Protein AF-A8N6U4-F1 (afdb_monomer_lite)

pLDDT: mean 75.42, std 18.47, range [42.88, 96.19]

InterPro domains:
  IPR005341 Mitochondrial import inner membrane translocase subunit Tim16 [PTHR12388] (1-82)
  IPR036869 Chaperone J-domain superfamily [G3DSA:1.10.287.110] (1-78)

Radius of gyration: 24.29 Å; chains: 1; bounding box: 81×38×55 Å

Structure (mmCIF, N/CA/C/O backbone):
data_AF-A8N6U4-F1
#
_entry.id   AF-A8N6U4-F1
#
loop_
_atom_site.group_PDB
_atom_site.id
_atom_site.type_symbol
_atom_site.label_atom_id
_atom_site.label_alt_id
_atom_site.label_comp_id
_atom_site.label_asym_id
_atom_site.label_entity_id
_atom_site.label_seq_id
_atom_site.pdbx_PDB_ins_code
_atom_site.Cartn_x
_atom_site.Cartn_y
_atom_site.Cartn_z
_atom_site.occupancy
_atom_site.B_iso_or_equiv
_atom_site.auth_seq_id
_atom_site.auth_comp_id
_atom_site.auth_asym_id
_atom_site.auth_atom_id
_atom_site.pdbx_PDB_model_num
ATOM 1 N N . MET A 1 1 ? -12.500 0.861 -4.816 1.00 83.88 1 MET A N 1
ATOM 2 C CA . MET A 1 1 ? -12.033 -0.337 -4.092 1.00 83.88 1 MET A CA 1
ATOM 3 C C . MET A 1 1 ? -12.413 -0.170 -2.643 1.00 83.88 1 MET A C 1
ATOM 5 O O . MET A 1 1 ? -12.511 0.973 -2.193 1.00 83.88 1 MET A O 1
ATOM 9 N N . THR A 1 2 ? -12.680 -1.263 -1.949 1.00 93.25 2 THR A N 1
ATOM 10 C CA . THR A 1 2 ? -13.025 -1.228 -0.528 1.00 93.25 2 THR A CA 1
ATOM 11 C C . THR A 1 2 ? -11.782 -0.923 0.311 1.00 93.25 2 THR A C 1
ATOM 13 O O . THR A 1 2 ? -10.651 -1.038 -0.165 1.00 93.25 2 THR A O 1
ATOM 16 N N . LEU A 1 3 ? -11.984 -0.492 1.559 1.00 91.62 3 LEU A N 1
ATOM 17 C CA . LEU A 1 3 ? -10.872 -0.300 2.488 1.00 91.62 3 LEU A CA 1
ATOM 18 C C . LEU A 1 3 ? -10.151 -1.631 2.750 1.00 91.62 3 LEU A C 1
ATOM 20 O O . LEU A 1 3 ? -8.930 -1.656 2.721 1.00 91.62 3 LEU A O 1
ATOM 24 N N . ASP A 1 4 ? -10.891 -2.731 2.919 1.00 93.38 4 ASP A N 1
ATOM 25 C CA . ASP A 1 4 ? -10.332 -4.071 3.152 1.00 93.38 4 ASP A CA 1
ATOM 26 C C . ASP A 1 4 ? -9.414 -4.525 1.999 1.00 93.38 4 ASP A C 1
ATOM 28 O O . ASP A 1 4 ? -8.275 -4.942 2.221 1.00 93.38 4 ASP A O 1
ATOM 32 N N . GLU A 1 5 ? -9.851 -4.305 0.751 1.00 93.88 5 GLU A N 1
ATOM 33 C CA . GLU A 1 5 ? -9.030 -4.548 -0.442 1.00 93.88 5 GLU A CA 1
ATOM 34 C C . GLU A 1 5 ? -7.741 -3.715 -0.432 1.00 93.88 5 GLU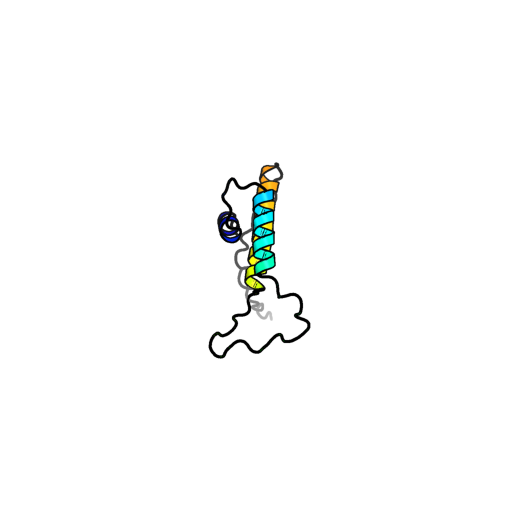 A C 1
ATOM 36 O O . GLU A 1 5 ? -6.679 -4.219 -0.796 1.00 93.88 5 GLU A O 1
ATOM 41 N N . ALA A 1 6 ? -7.810 -2.449 -0.012 1.00 94.81 6 ALA A N 1
ATOM 42 C CA . ALA A 1 6 ? -6.637 -1.583 0.047 1.00 94.81 6 ALA A CA 1
ATOM 43 C C . ALA A 1 6 ? -5.602 -2.085 1.068 1.00 94.81 6 ALA A C 1
ATOM 45 O O . ALA A 1 6 ? -4.403 -2.054 0.784 1.00 94.81 6 ALA A O 1
ATOM 46 N N . GLN A 1 7 ? -6.048 -2.601 2.219 1.00 94.50 7 GLN A N 1
ATOM 47 C CA . GLN A 1 7 ? -5.141 -3.136 3.246 1.00 94.50 7 GLN A CA 1
ATOM 48 C C . GLN A 1 7 ? -4.454 -4.409 2.763 1.00 94.50 7 GLN A C 1
ATOM 50 O O . GLN A 1 7 ? -3.249 -4.567 2.957 1.00 94.50 7 GLN A O 1
ATOM 55 N N . LEU A 1 8 ? -5.203 -5.281 2.082 1.00 96.06 8 LEU A N 1
ATOM 56 C CA . LEU A 1 8 ? -4.661 -6.508 1.508 1.00 96.06 8 LEU A CA 1
ATOM 57 C C . LEU A 1 8 ? -3.629 -6.207 0.412 1.00 96.06 8 LEU A C 1
ATOM 59 O O . LEU A 1 8 ? -2.556 -6.804 0.401 1.00 96.06 8 LEU A O 1
ATOM 63 N N . ILE A 1 9 ? -3.918 -5.248 -0.476 1.00 95.31 9 ILE A N 1
ATOM 64 C CA . ILE A 1 9 ? -3.000 -4.841 -1.554 1.00 95.31 9 ILE A CA 1
ATOM 65 C C . ILE A 1 9 ? -1.715 -4.226 -0.990 1.00 95.31 9 ILE A C 1
ATOM 67 O O . ILE A 1 9 ? -0.632 -4.534 -1.481 1.00 95.31 9 ILE A O 1
ATOM 71 N N . LEU A 1 10 ? -1.818 -3.364 0.026 1.00 95.75 10 LEU A N 1
ATOM 72 C CA . LEU A 1 10 ? -0.659 -2.712 0.647 1.00 95.75 10 LEU A CA 1
ATOM 73 C C . LEU A 1 10 ? 0.021 -3.587 1.710 1.00 95.75 10 LEU A C 1
ATOM 75 O O . LEU A 1 10 ? 1.067 -3.207 2.235 1.00 95.75 10 LEU A O 1
ATOM 79 N N . ASN A 1 11 ? -0.536 -4.763 2.005 1.00 95.81 11 ASN A N 1
ATOM 80 C CA . ASN A 1 11 ? -0.078 -5.680 3.044 1.00 95.81 11 ASN A CA 1
ATOM 81 C C . ASN A 1 11 ? 0.104 -4.977 4.405 1.00 95.81 11 ASN A C 1
ATOM 83 O O . ASN A 1 11 ? 1.153 -5.075 5.048 1.00 95.81 11 ASN A O 1
ATOM 87 N N . VAL A 1 12 ? -0.917 -4.219 4.810 1.00 94.38 12 VAL A N 1
ATOM 88 C CA . VAL A 1 12 ? -0.969 -3.456 6.067 1.00 94.38 12 VAL A CA 1
ATOM 89 C C . VAL A 1 12 ? -2.180 -3.873 6.901 1.00 94.38 12 VAL A C 1
ATOM 91 O O . VAL A 1 12 ? -3.144 -4.430 6.383 1.00 94.38 12 VAL A O 1
ATOM 94 N N . LYS A 1 13 ? -2.131 -3.615 8.211 1.00 92.31 13 LYS A N 1
ATOM 95 C CA . LYS A 1 13 ? -3.252 -3.861 9.133 1.00 92.31 13 LYS A CA 1
ATOM 96 C C . LYS A 1 13 ? -4.111 -2.607 9.301 1.00 92.31 13 LYS A C 1
ATOM 98 O O . LYS A 1 13 ? -3.633 -1.517 9.021 1.00 92.31 13 LYS A O 1
ATOM 103 N N . LYS A 1 14 ? -5.338 -2.754 9.818 1.00 87.06 14 LYS A N 1
ATOM 104 C CA . LYS A 1 14 ? -6.311 -1.663 10.077 1.00 87.06 14 LYS A CA 1
ATOM 105 C C . LYS A 1 14 ? -5.753 -0.522 10.933 1.00 87.06 14 LYS A C 1
ATOM 107 O O . LYS A 1 14 ? -6.151 0.620 10.761 1.00 87.06 14 LYS A O 1
ATOM 112 N N . ASP A 1 15 ? -4.848 -0.857 11.839 1.00 88.38 15 ASP A N 1
ATOM 113 C CA . ASP A 1 15 ? -4.161 0.014 12.791 1.00 88.38 15 ASP A CA 1
ATOM 114 C C . ASP A 1 15 ? -2.832 0.581 12.257 1.00 88.38 15 ASP A C 1
ATOM 116 O O . ASP A 1 15 ? -2.090 1.221 13.001 1.00 88.38 15 ASP A O 1
ATOM 120 N N . ALA A 1 16 ? -2.509 0.351 10.980 1.00 89.00 16 ALA A N 1
ATOM 121 C CA . ALA A 1 16 ? -1.261 0.821 10.397 1.00 89.00 16 ALA A CA 1
ATOM 122 C C . ALA A 1 16 ? -1.188 2.351 10.342 1.00 89.00 16 ALA A C 1
ATOM 124 O O . ALA A 1 16 ? -2.140 3.041 9.966 1.00 89.00 16 ALA A O 1
ATOM 125 N N . THR A 1 17 ? -0.010 2.879 10.664 1.00 90.38 17 THR A N 1
ATOM 126 C CA . THR A 1 17 ? 0.268 4.310 10.552 1.00 90.38 17 THR A CA 1
ATOM 127 C C . THR A 1 17 ? 0.463 4.712 9.092 1.00 90.38 17 THR A C 1
ATOM 129 O O . THR A 1 17 ? 0.825 3.896 8.237 1.00 90.38 17 THR A O 1
ATOM 132 N N . LEU A 1 18 ? 0.278 6.002 8.797 1.00 89.69 18 LEU A N 1
ATOM 133 C CA . LEU A 1 18 ? 0.504 6.541 7.454 1.00 89.69 18 LEU A CA 1
ATOM 134 C C . LEU A 1 18 ? 1.925 6.243 6.940 1.00 89.69 18 LEU A C 1
ATOM 136 O O . LEU A 1 18 ? 2.104 5.914 5.772 1.00 89.69 18 LEU A O 1
ATOM 140 N N . GLU A 1 19 ? 2.929 6.285 7.817 1.00 91.75 19 GLU A N 1
ATOM 141 C CA . GLU A 1 19 ? 4.319 5.968 7.468 1.00 91.75 19 GLU A CA 1
ATOM 142 C C . GLU A 1 19 ? 4.495 4.517 7.004 1.00 91.75 19 GLU A C 1
ATOM 144 O O . GLU A 1 19 ? 5.183 4.257 6.015 1.00 91.75 19 GLU A O 1
ATOM 149 N N . GLN A 1 20 ? 3.855 3.561 7.686 1.00 92.94 20 GLN A N 1
ATOM 150 C CA . GLN A 1 20 ? 3.912 2.144 7.313 1.00 92.94 20 GLN A CA 1
ATOM 151 C C . GLN A 1 20 ? 3.261 1.908 5.949 1.00 92.94 20 GLN A C 1
ATOM 153 O O . GLN A 1 20 ? 3.793 1.171 5.117 1.00 92.94 20 GLN A O 1
ATOM 158 N N . VAL A 1 21 ? 2.135 2.576 5.707 1.00 93.12 21 VAL A N 1
ATOM 159 C CA . VAL A 1 21 ? 1.395 2.509 4.444 1.00 93.12 21 VAL A CA 1
ATOM 160 C C . VAL A 1 21 ? 2.235 3.072 3.302 1.00 93.12 21 VAL A C 1
ATOM 162 O O . VAL A 1 21 ? 2.361 2.419 2.267 1.00 93.12 21 VAL A O 1
ATOM 165 N N . LEU A 1 22 ? 2.865 4.234 3.498 1.00 94.56 22 LEU A N 1
ATOM 166 C CA . LEU A 1 22 ? 3.753 4.850 2.510 1.00 94.56 22 LEU A CA 1
ATOM 167 C C . LEU A 1 22 ? 4.969 3.970 2.209 1.00 94.56 22 LEU A C 1
ATOM 169 O O . LEU A 1 22 ? 5.279 3.737 1.043 1.00 94.56 22 LEU A O 1
ATOM 173 N N . LYS A 1 23 ? 5.611 3.410 3.237 1.00 96.19 23 LYS A N 1
ATOM 174 C CA . LYS A 1 23 ? 6.763 2.515 3.069 1.00 96.19 23 LYS A CA 1
ATOM 175 C C . LYS A 1 23 ? 6.415 1.272 2.247 1.00 96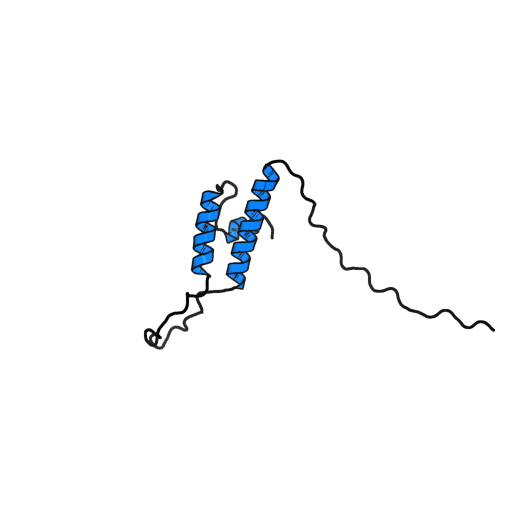.19 23 LYS A C 1
ATOM 177 O O . LYS A 1 23 ? 7.157 0.898 1.336 1.00 96.19 23 LYS A O 1
ATOM 182 N N . ASN A 1 24 ? 5.289 0.629 2.553 1.00 95.31 24 ASN A N 1
ATOM 183 C CA . ASN A 1 24 ? 4.830 -0.539 1.804 1.00 95.31 24 ASN A CA 1
ATOM 184 C C . ASN A 1 24 ? 4.414 -0.166 0.377 1.00 95.31 24 ASN A C 1
ATOM 186 O O . ASN A 1 24 ? 4.763 -0.877 -0.567 1.00 95.31 24 ASN A O 1
ATOM 190 N N . TYR A 1 25 ? 3.719 0.962 0.216 1.00 95.94 25 TYR A N 1
ATOM 191 C CA . TYR A 1 25 ? 3.362 1.516 -1.086 1.00 95.94 25 TYR A CA 1
ATOM 192 C C . TYR A 1 25 ? 4.601 1.721 -1.963 1.00 95.94 25 TYR A C 1
ATOM 194 O O . TYR A 1 25 ? 4.636 1.210 -3.079 1.00 95.94 25 TYR A O 1
ATOM 202 N N . GLU A 1 26 ? 5.635 2.402 -1.467 1.00 95.25 26 GLU A N 1
ATOM 203 C CA . GLU A 1 26 ? 6.864 2.659 -2.226 1.00 95.25 26 GLU A CA 1
ATOM 204 C C . GLU A 1 26 ? 7.570 1.363 -2.628 1.00 95.25 26 GLU A C 1
ATOM 206 O O . GLU A 1 26 ? 8.013 1.218 -3.772 1.00 95.25 26 GLU A O 1
ATOM 211 N N . HIS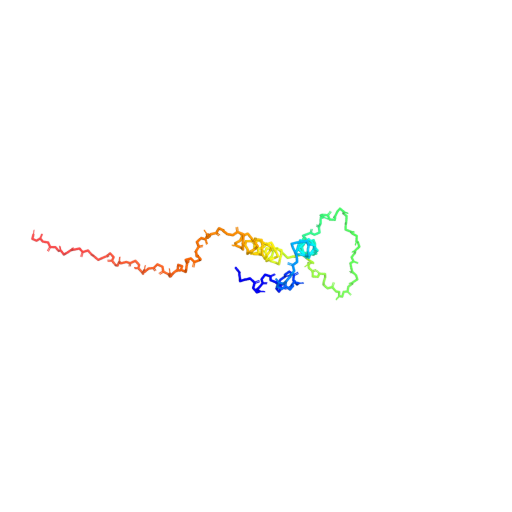 A 1 27 ? 7.639 0.397 -1.710 1.00 94.31 27 HIS A N 1
ATOM 212 C CA . HIS A 1 27 ? 8.233 -0.906 -1.982 1.00 94.31 27 HIS A CA 1
ATOM 213 C C . HIS A 1 27 ? 7.491 -1.645 -3.106 1.00 94.31 27 HIS A C 1
ATOM 215 O O . HIS A 1 27 ? 8.111 -2.063 -4.090 1.00 94.31 27 HIS A O 1
ATOM 221 N N . LEU A 1 28 ? 6.164 -1.759 -2.996 1.00 92.94 28 LEU A N 1
ATOM 222 C CA . LEU A 1 28 ? 5.320 -2.431 -3.986 1.00 92.94 28 LEU A CA 1
ATOM 223 C C . LEU A 1 28 ? 5.312 -1.684 -5.321 1.00 92.94 28 LEU A C 1
ATOM 225 O O . LEU A 1 28 ? 5.399 -2.305 -6.380 1.00 92.94 28 LEU A O 1
ATOM 229 N N . PHE A 1 29 ? 5.255 -0.356 -5.294 1.00 93.25 29 PHE A N 1
ATOM 230 C CA . PHE A 1 29 ? 5.270 0.468 -6.495 1.00 93.25 29 PHE A CA 1
ATOM 231 C C . PHE A 1 29 ? 6.587 0.313 -7.254 1.00 93.25 29 PHE A C 1
ATOM 233 O O . PHE A 1 29 ? 6.573 0.108 -8.468 1.00 93.25 29 PHE A O 1
ATOM 240 N N . LYS A 1 30 ? 7.727 0.339 -6.553 1.00 90.94 30 LYS A N 1
ATOM 241 C CA . LYS A 1 30 ? 9.049 0.139 -7.157 1.00 90.94 30 LYS A CA 1
ATOM 242 C C . LYS A 1 30 ? 9.209 -1.266 -7.734 1.00 90.94 30 LYS A C 1
ATOM 244 O O . LYS A 1 30 ? 9.697 -1.396 -8.851 1.00 90.94 30 LYS A O 1
ATOM 249 N N . ALA A 1 31 ? 8.781 -2.297 -7.004 1.00 88.19 31 ALA A N 1
ATOM 250 C CA . ALA A 1 31 ? 8.863 -3.685 -7.461 1.00 88.19 31 ALA A CA 1
ATOM 251 C C . ALA A 1 31 ? 8.052 -3.937 -8.745 1.00 88.19 31 ALA A C 1
ATOM 253 O O . ALA A 1 31 ? 8.462 -4.745 -9.572 1.00 88.19 31 ALA A O 1
ATOM 254 N N . ASN A 1 32 ? 6.935 -3.223 -8.921 1.00 89.25 32 ASN A N 1
ATOM 255 C CA . ASN A 1 32 ? 6.049 -3.354 -10.080 1.00 89.25 32 ASN A CA 1
ATOM 256 C C . ASN A 1 32 ? 6.283 -2.294 -11.168 1.00 89.25 32 ASN A C 1
ATOM 258 O O . ASN A 1 32 ? 5.617 -2.339 -12.205 1.00 89.25 32 ASN A O 1
ATOM 262 N N . SER A 1 33 ? 7.192 -1.341 -10.946 1.00 85.25 33 SER A N 1
ATOM 263 C CA . SER A 1 33 ? 7.513 -0.310 -11.930 1.00 85.25 33 SER A CA 1
ATOM 264 C C . SER A 1 33 ? 8.337 -0.903 -13.071 1.00 85.25 33 SER A C 1
ATOM 266 O O . SER A 1 33 ? 9.167 -1.787 -12.833 1.00 85.25 33 SER A O 1
ATOM 268 N N . PRO A 1 34 ? 8.150 -0.418 -14.314 1.00 80.19 34 PRO A N 1
ATOM 269 C CA . PRO A 1 34 ? 9.002 -0.808 -15.425 1.00 80.19 34 PRO A CA 1
ATOM 270 C C . PRO A 1 34 ? 10.475 -0.629 -15.050 1.00 80.19 34 PRO A C 1
ATOM 272 O O . PRO A 1 34 ? 10.819 0.401 -14.459 1.00 80.19 34 PRO A O 1
ATOM 275 N N . PRO A 1 35 ? 11.355 -1.590 -15.382 1.00 72.12 35 PRO A N 1
ATOM 276 C CA . PRO A 1 35 ? 12.778 -1.391 -15.186 1.00 72.12 35 PRO A CA 1
ATOM 277 C C . PRO A 1 35 ? 13.172 -0.132 -15.958 1.00 72.12 35 PRO A C 1
ATOM 279 O O . PRO A 1 35 ? 12.948 -0.044 -17.168 1.00 72.12 35 PRO A O 1
ATOM 282 N N . ALA A 1 36 ? 13.699 0.869 -15.246 1.00 67.88 36 ALA A N 1
ATOM 283 C CA . ALA A 1 36 ? 14.239 2.068 -15.867 1.00 67.88 36 ALA A CA 1
ATOM 284 C C . ALA A 1 36 ? 15.230 1.602 -16.935 1.00 67.88 36 ALA A C 1
ATOM 286 O O . ALA A 1 36 ? 16.169 0.882 -16.599 1.00 67.88 36 ALA A O 1
ATOM 287 N N . LYS A 1 37 ? 14.911 1.903 -18.204 1.00 59.66 37 LYS A N 1
ATOM 288 C CA . LYS A 1 37 ? 15.596 1.464 -19.428 1.00 59.66 37 LYS A CA 1
ATOM 289 C C . LYS A 1 37 ? 17.000 0.939 -19.137 1.00 59.66 37 LYS A C 1
ATOM 291 O O . LYS A 1 37 ? 17.901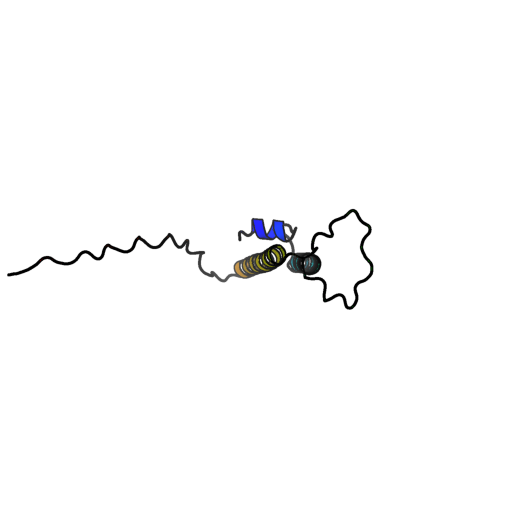 1.722 -18.855 1.00 59.66 37 LYS A O 1
ATOM 296 N N . ALA A 1 38 ? 17.173 -0.378 -19.219 1.00 55.34 38 ALA A N 1
ATOM 297 C CA . ALA A 1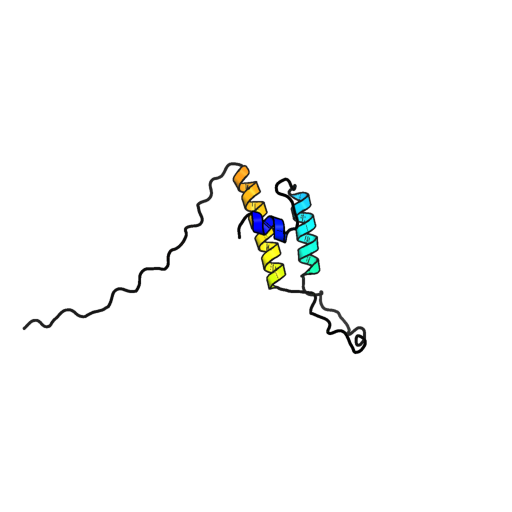 38 ? 18.502 -0.955 -19.259 1.00 55.34 38 ALA A CA 1
ATOM 298 C C . ALA A 1 38 ? 19.182 -0.439 -20.530 1.00 55.34 38 ALA A C 1
ATOM 300 O O . ALA A 1 38 ? 18.944 -0.929 -21.636 1.00 55.34 38 ALA A O 1
ATOM 301 N N . GLU A 1 39 ? 20.013 0.587 -20.380 1.00 58.50 39 GLU A N 1
ATOM 302 C CA . GLU A 1 39 ? 21.097 0.804 -21.313 1.00 58.50 39 GLU A CA 1
ATOM 303 C C . GLU A 1 39 ? 21.955 -0.468 -21.290 1.00 58.50 39 GLU A C 1
ATOM 305 O O . GLU A 1 39 ? 22.610 -0.788 -20.300 1.00 58.50 39 GLU A O 1
ATOM 310 N N . LYS A 1 40 ? 21.926 -1.165 -22.430 1.00 53.38 40 LYS A N 1
ATOM 311 C CA . LYS A 1 40 ? 22.706 -2.346 -22.837 1.00 53.38 40 LYS A CA 1
ATOM 312 C C . LYS A 1 40 ? 22.111 -3.720 -22.463 1.00 53.38 40 LYS A C 1
ATOM 314 O O . LYS A 1 40 ? 21.763 -3.973 -21.311 1.00 53.38 40 LYS A O 1
ATOM 319 N N . PRO A 1 41 ? 22.053 -4.657 -23.435 1.00 51.31 41 PRO A N 1
ATOM 320 C CA . PRO A 1 41 ? 21.578 -6.016 -23.218 1.00 51.31 41 PRO A CA 1
ATOM 321 C C . PRO A 1 41 ? 22.652 -6.794 -22.451 1.00 51.31 41 PRO A C 1
ATOM 323 O O . PRO A 1 41 ? 23.609 -7.312 -23.027 1.00 51.31 41 PRO A O 1
ATOM 326 N N . ALA A 1 42 ? 22.531 -6.863 -21.129 1.00 54.84 42 ALA A N 1
ATOM 327 C CA . ALA A 1 42 ? 23.417 -7.690 -20.325 1.00 54.84 42 ALA A CA 1
ATOM 328 C C . ALA A 1 42 ? 22.985 -9.162 -20.416 1.00 54.84 42 ALA A C 1
ATOM 330 O O . ALA A 1 42 ? 22.239 -9.650 -19.578 1.00 54.84 42 ALA A O 1
ATOM 331 N N . LYS A 1 43 ? 23.544 -9.840 -21.428 1.00 53.09 43 LYS A N 1
ATOM 332 C CA . LYS A 1 43 ? 23.668 -11.300 -21.601 1.00 53.09 43 LYS A CA 1
ATOM 333 C C . LYS A 1 43 ? 22.352 -12.079 -21.808 1.00 53.09 43 LYS A C 1
ATOM 335 O O . LYS A 1 43 ? 21.367 -11.854 -21.113 1.00 53.09 43 LYS A O 1
ATOM 340 N N . PRO A 1 44 ? 22.322 -13.048 -22.743 1.00 48.41 44 PRO A N 1
ATOM 341 C CA . PRO A 1 44 ? 21.180 -13.939 -22.867 1.00 48.41 44 PRO A CA 1
ATOM 342 C C . PRO A 1 44 ? 21.095 -14.772 -21.585 1.00 48.41 44 PRO A C 1
ATOM 344 O O . PRO A 1 44 ? 22.043 -15.476 -21.232 1.00 48.41 44 PRO A O 1
ATOM 347 N N . ALA A 1 45 ? 19.972 -14.659 -20.874 1.00 54.66 45 ALA A N 1
ATOM 348 C CA . ALA A 1 45 ? 19.632 -15.579 -19.801 1.00 54.66 45 ALA A CA 1
ATOM 349 C C . ALA A 1 45 ? 19.749 -17.017 -20.330 1.00 54.66 45 ALA A C 1
ATOM 351 O O . ALA A 1 45 ? 19.375 -17.308 -21.470 1.00 54.66 45 ALA A O 1
ATOM 352 N N . ALA A 1 46 ? 20.316 -17.900 -19.509 1.00 56.62 46 ALA A N 1
ATOM 353 C CA . ALA A 1 46 ? 20.444 -19.314 -19.817 1.00 56.62 46 ALA A CA 1
ATOM 354 C C . ALA A 1 46 ? 19.101 -19.877 -20.314 1.00 56.62 46 ALA A C 1
ATOM 356 O O . ALA A 1 46 ? 18.044 -19.594 -19.746 1.00 56.62 46 ALA A O 1
ATOM 357 N N . LYS A 1 47 ? 19.155 -20.659 -21.399 1.00 49.81 47 LYS A N 1
ATOM 358 C CA . LYS A 1 47 ? 18.007 -21.351 -21.998 1.00 49.81 47 LYS A CA 1
ATOM 359 C C . LYS A 1 47 ? 17.261 -22.133 -20.909 1.00 49.81 47 LYS A C 1
ATOM 361 O O . LYS A 1 47 ? 17.765 -23.155 -20.457 1.00 49.81 47 LYS A O 1
ATOM 366 N N . GLY A 1 48 ? 16.084 -21.665 -20.492 1.00 48.97 48 GLY A N 1
ATOM 367 C CA . GLY A 1 48 ? 15.205 -22.450 -19.620 1.00 48.97 48 GLY A CA 1
ATOM 368 C C . GLY A 1 48 ? 14.180 -21.676 -18.794 1.00 48.97 48 GLY A C 1
ATOM 369 O O . GLY A 1 48 ? 13.122 -22.224 -18.514 1.00 48.97 48 GLY A O 1
ATOM 370 N N . ALA A 1 49 ? 14.428 -20.413 -18.441 1.00 56.97 49 ALA A N 1
ATOM 371 C CA . ALA A 1 49 ? 13.470 -19.621 -17.669 1.00 56.97 49 ALA A CA 1
ATOM 372 C C . ALA A 1 49 ? 12.981 -18.440 -18.509 1.00 56.97 49 ALA A C 1
ATOM 374 O O . ALA A 1 49 ? 13.727 -17.493 -18.758 1.00 56.97 49 ALA A O 1
ATOM 375 N N . ALA A 1 50 ? 11.732 -18.503 -18.973 1.00 54.75 50 ALA A N 1
ATOM 376 C CA . ALA A 1 50 ? 11.058 -17.337 -19.523 1.00 54.75 50 ALA A CA 1
ATOM 377 C C . ALA A 1 50 ? 11.089 -16.231 -18.456 1.00 54.75 50 ALA A C 1
ATOM 379 O O . ALA A 1 50 ? 10.469 -16.365 -17.404 1.00 54.75 50 ALA A O 1
ATOM 380 N N . SER A 1 51 ? 11.867 -15.175 -18.702 1.00 60.62 51 SER A N 1
ATOM 381 C CA . SER A 1 51 ? 11.871 -13.963 -17.885 1.00 60.62 51 SER A CA 1
ATOM 382 C C . SER A 1 51 ? 10.475 -13.355 -17.971 1.00 60.62 51 SER A C 1
ATOM 384 O O . SER A 1 51 ? 10.144 -12.679 -18.946 1.00 60.62 51 SER A O 1
ATOM 386 N N . ILE A 1 52 ? 9.617 -13.679 -17.002 1.00 61.47 52 ILE A N 1
ATOM 387 C CA . ILE A 1 52 ? 8.313 -13.038 -16.877 1.00 61.47 52 ILE A CA 1
ATOM 388 C C . ILE A 1 52 ? 8.602 -11.550 -16.649 1.00 61.47 52 ILE A C 1
ATOM 390 O O . ILE A 1 52 ? 9.402 -11.234 -15.763 1.00 61.47 52 ILE A O 1
ATOM 394 N N . PRO A 1 53 ? 8.014 -10.630 -17.438 1.00 64.56 53 PRO A N 1
ATOM 395 C CA . PRO A 1 53 ? 8.190 -9.205 -17.205 1.00 64.56 53 PRO A CA 1
ATOM 396 C C . PRO A 1 53 ? 7.827 -8.897 -15.750 1.00 64.56 53 PRO A C 1
ATOM 398 O O . PRO A 1 53 ? 6.699 -9.106 -15.319 1.00 64.56 53 PRO A O 1
ATOM 401 N N . THR A 1 54 ? 8.808 -8.423 -14.983 1.00 69.12 54 THR A N 1
ATOM 402 C CA . THR A 1 54 ? 8.688 -8.182 -13.535 1.00 69.12 54 THR A CA 1
ATOM 403 C C . THR A 1 54 ? 7.797 -6.989 -13.193 1.00 69.12 54 THR A C 1
ATOM 405 O O . THR A 1 54 ? 7.576 -6.703 -12.024 1.00 69.12 54 THR A O 1
ATOM 408 N N . HIS A 1 55 ? 7.301 -6.277 -14.205 1.00 82.00 55 HIS A N 1
ATOM 409 C CA . HIS A 1 55 ? 6.495 -5.077 -14.063 1.00 82.00 55 HIS A CA 1
ATOM 410 C C . HIS 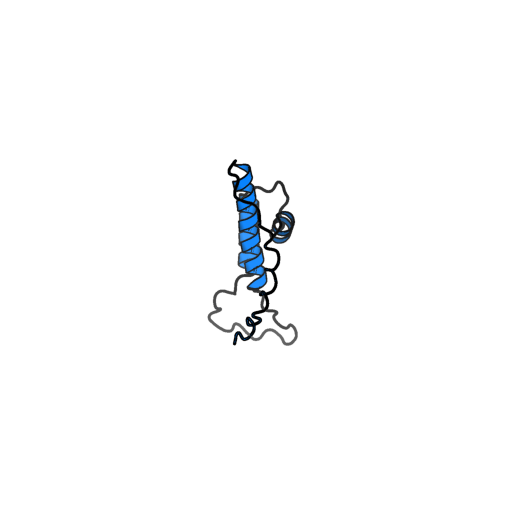A 1 55 ? 5.105 -5.307 -14.651 1.00 82.00 55 HIS A C 1
ATOM 412 O O . HIS A 1 55 ? 4.952 -5.905 -15.717 1.00 82.00 55 HIS A O 1
ATOM 418 N N . SER A 1 56 ? 4.084 -4.796 -13.970 1.00 88.25 56 SER A N 1
ATOM 419 C CA . SER A 1 56 ? 2.705 -4.840 -14.445 1.00 88.25 56 SER A CA 1
ATOM 420 C C . SER A 1 56 ? 2.018 -3.524 -14.131 1.00 88.25 56 SER A C 1
ATOM 422 O O . SER A 1 56 ? 1.834 -3.163 -12.968 1.00 88.25 56 SER A O 1
ATOM 424 N N . HIS A 1 57 ? 1.582 -2.830 -15.182 1.00 89.75 57 HIS A N 1
ATOM 425 C CA . HIS A 1 57 ? 0.843 -1.578 -15.046 1.00 89.75 57 HIS A CA 1
ATOM 426 C C . HIS A 1 57 ? -0.481 -1.771 -14.291 1.00 89.75 57 HIS A C 1
ATOM 428 O O . HIS A 1 57 ? -0.909 -0.896 -13.540 1.00 89.75 57 HIS A O 1
ATOM 434 N N . TYR A 1 58 ? -1.131 -2.931 -14.449 1.00 92.94 58 TYR A N 1
ATOM 435 C CA . TYR A 1 58 ? -2.358 -3.247 -13.717 1.00 92.94 58 TYR A CA 1
ATOM 436 C C . TYR A 1 58 ? -2.101 -3.350 -12.211 1.00 92.94 58 TYR A C 1
ATOM 438 O O . TYR A 1 58 ? -2.823 -2.740 -11.422 1.00 92.94 58 TYR A O 1
ATOM 446 N N . LEU A 1 59 ? -1.045 -4.068 -11.812 1.00 91.81 59 LEU A N 1
ATOM 447 C CA . LEU A 1 59 ? -0.669 -4.195 -10.402 1.00 91.81 59 LEU A CA 1
ATOM 448 C C . LEU A 1 59 ? -0.241 -2.846 -9.822 1.00 91.81 59 LEU A C 1
ATOM 450 O O . LEU A 1 59 ? -0.695 -2.469 -8.746 1.00 91.81 59 LEU A O 1
ATOM 454 N N . GLN A 1 60 ? 0.538 -2.071 -10.573 1.00 92.44 60 GLN A N 1
ATOM 455 C CA . GLN A 1 60 ? 0.912 -0.711 -10.194 1.00 92.44 60 GLN A CA 1
ATOM 456 C C . GLN A 1 60 ? -0.323 0.181 -9.981 1.00 92.44 60 GLN A C 1
ATOM 458 O O . GLN A 1 60 ? -0.441 0.838 -8.949 1.00 92.44 60 GLN A O 1
ATOM 463 N N . SER A 1 61 ? -1.282 0.151 -10.911 1.00 95.12 61 SER A N 1
ATOM 464 C CA . SER A 1 61 ? -2.534 0.912 -10.804 1.00 95.12 61 SER A CA 1
ATOM 465 C C . SER A 1 61 ? -3.352 0.497 -9.577 1.00 95.12 61 SER A C 1
ATOM 467 O O . SER A 1 61 ? -3.974 1.342 -8.935 1.00 95.12 61 SER A O 1
ATOM 469 N N . LYS A 1 62 ? -3.344 -0.794 -9.212 1.00 95.25 62 LYS A N 1
ATOM 470 C CA . LYS A 1 62 ? -3.993 -1.288 -7.986 1.00 95.25 62 LYS A CA 1
ATOM 471 C C . LYS A 1 62 ? -3.318 -0.748 -6.726 1.00 95.25 62 LYS A C 1
ATOM 473 O O . LYS A 1 62 ? -4.028 -0.311 -5.827 1.00 95.25 62 LYS A O 1
ATOM 478 N N . VAL A 1 63 ? -1.987 -0.730 -6.685 1.00 95.44 63 VAL A N 1
ATOM 479 C CA . VAL A 1 63 ? -1.202 -0.205 -5.554 1.00 95.44 63 VAL A CA 1
ATOM 480 C C . VAL A 1 63 ? -1.450 1.294 -5.349 1.00 95.44 63 VAL A C 1
ATOM 482 O O . VAL A 1 63 ? -1.703 1.721 -4.224 1.00 95.44 63 VAL A O 1
ATOM 485 N N . VAL A 1 64 ? -1.463 2.086 -6.427 1.00 95.69 64 VAL A N 1
ATOM 486 C CA . VAL A 1 64 ? -1.781 3.528 -6.370 1.00 95.69 64 VAL A CA 1
ATOM 487 C C . VAL A 1 64 ? -3.179 3.756 -5.820 1.00 95.69 64 VAL A C 1
ATOM 489 O O . VAL A 1 64 ? -3.370 4.473 -4.842 1.00 95.69 64 VAL A O 1
ATOM 492 N N . ARG A 1 65 ? -4.161 3.079 -6.407 1.00 95.69 65 ARG A N 1
ATOM 493 C CA . ARG A 1 65 ? -5.563 3.286 -6.063 1.00 95.69 65 ARG A CA 1
ATOM 494 C C . ARG A 1 65 ? -5.875 2.782 -4.633 1.00 95.69 65 ARG A C 1
ATOM 496 O O . ARG A 1 65 ? -6.824 3.253 -4.011 1.00 95.69 65 ARG A O 1
ATOM 503 N N . ALA A 1 66 ? -5.070 1.852 -4.100 1.00 96.12 66 ALA A N 1
ATOM 504 C CA . ALA A 1 66 ? -5.119 1.404 -2.704 1.00 96.12 66 ALA A CA 1
ATOM 505 C C . ALA A 1 66 ? -4.581 2.456 -1.737 1.00 96.12 66 ALA A C 1
ATOM 507 O O . ALA A 1 66 ? -5.223 2.723 -0.721 1.00 96.12 66 ALA A O 1
ATOM 508 N N . LYS A 1 67 ? -3.461 3.101 -2.079 1.00 94.75 67 LYS A N 1
ATOM 509 C CA . LYS A 1 67 ? -2.913 4.223 -1.307 1.00 94.75 67 LYS A CA 1
ATOM 510 C C . LYS A 1 67 ? -3.930 5.362 -1.206 1.00 94.75 67 LYS A C 1
ATOM 512 O O . LYS A 1 67 ? -4.240 5.794 -0.103 1.00 94.75 67 LYS A O 1
ATOM 517 N N . GLU A 1 68 ? -4.517 5.769 -2.332 1.00 94.75 68 GLU A N 1
ATOM 518 C CA . GLU A 1 68 ? -5.540 6.826 -2.374 1.00 94.75 68 GLU A CA 1
ATOM 519 C C . GLU A 1 68 ? -6.752 6.489 -1.495 1.00 94.75 68 GLU A C 1
ATOM 521 O O . GLU A 1 68 ? -7.260 7.345 -0.771 1.00 94.75 68 GLU A O 1
ATOM 526 N N . ARG A 1 69 ? -7.214 5.228 -1.528 1.00 93.81 69 ARG A N 1
ATOM 527 C CA . ARG A 1 69 ? -8.346 4.790 -0.703 1.00 93.81 69 ARG A CA 1
ATOM 528 C C . ARG A 1 69 ? -8.018 4.856 0.785 1.00 93.81 69 ARG A C 1
ATOM 530 O O . ARG A 1 69 ? -8.867 5.283 1.559 1.00 93.81 69 ARG A O 1
ATOM 537 N N . TRP A 1 70 ? -6.813 4.445 1.167 1.00 90.50 70 TRP A N 1
ATOM 538 C CA . TRP A 1 70 ? -6.344 4.511 2.548 1.00 90.50 70 TRP A CA 1
ATOM 539 C C . TRP A 1 70 ? -6.222 5.964 3.033 1.00 90.50 70 TRP A C 1
ATOM 541 O O . TRP A 1 70 ? -6.725 6.308 4.099 1.00 90.50 70 TRP A O 1
ATOM 551 N N . GLU A 1 71 ? -5.626 6.841 2.220 1.00 90.88 71 GLU A N 1
ATOM 552 C CA . GLU A 1 71 ? -5.510 8.276 2.513 1.00 90.88 71 GLU A CA 1
ATOM 553 C C . GLU A 1 71 ? -6.884 8.942 2.665 1.00 90.88 71 GLU A C 1
ATOM 555 O O . GLU A 1 71 ? -7.080 9.745 3.579 1.00 90.88 71 GLU A O 1
ATOM 560 N N . ALA A 1 72 ? -7.851 8.576 1.819 1.00 90.06 72 ALA A N 1
ATOM 561 C CA . ALA A 1 72 ? -9.219 9.074 1.915 1.00 90.06 72 ALA A CA 1
ATOM 562 C C . ALA A 1 72 ? -9.910 8.662 3.226 1.00 90.06 72 ALA A C 1
ATOM 564 O O . ALA A 1 72 ? -10.657 9.461 3.781 1.00 90.06 72 ALA A O 1
ATOM 565 N N . GLU A 1 73 ? -9.658 7.456 3.744 1.00 87.38 73 GLU A N 1
ATOM 566 C CA . GLU A 1 73 ? -10.225 7.002 5.023 1.00 87.38 73 GLU A CA 1
ATOM 567 C C . GLU A 1 73 ? -9.606 7.737 6.218 1.00 87.38 73 GLU A C 1
ATOM 569 O O . GLU A 1 73 ? -10.347 8.200 7.084 1.00 87.38 73 GLU A O 1
ATOM 574 N N . LEU A 1 74 ? -8.282 7.956 6.231 1.00 83.62 74 LEU A N 1
ATOM 575 C CA . LEU A 1 74 ? -7.660 8.804 7.261 1.00 83.62 74 LEU A CA 1
ATOM 576 C C . LEU A 1 74 ? -8.198 10.235 7.214 1.00 83.62 74 LEU A C 1
ATOM 578 O O . LEU A 1 74 ? -8.474 10.829 8.253 1.00 83.62 74 LEU A O 1
ATOM 582 N N . LYS A 1 75 ? -8.369 10.786 6.008 1.00 83.69 75 LYS A N 1
ATOM 583 C CA . LYS A 1 75 ? -8.919 12.131 5.816 1.00 83.69 75 LYS A CA 1
ATOM 584 C C . LYS A 1 75 ? -10.386 12.217 6.254 1.00 83.69 75 LYS A C 1
ATOM 586 O O . LYS A 1 75 ? -10.787 13.238 6.802 1.00 83.69 75 LYS A O 1
ATOM 591 N N . ALA A 1 76 ? -11.173 11.164 6.029 1.00 80.69 76 ALA A N 1
ATOM 592 C CA . ALA A 1 76 ? -12.576 11.090 6.434 1.00 80.69 76 ALA A CA 1
ATOM 593 C C . ALA A 1 76 ? -12.744 10.971 7.959 1.00 80.69 76 ALA A C 1
ATOM 595 O O . ALA A 1 76 ? -13.695 11.532 8.505 1.00 80.69 76 ALA A O 1
ATOM 596 N N . SER A 1 77 ? -11.813 10.311 8.661 1.00 67.31 77 SER A N 1
ATOM 597 C CA . SER A 1 77 ? -11.794 10.285 10.132 1.00 67.31 77 SER A CA 1
ATOM 598 C C . SER A 1 77 ? -11.582 11.666 10.770 1.00 67.31 77 SER A C 1
ATOM 600 O O . SER A 1 77 ? -11.993 11.860 11.910 1.00 67.31 77 SER A O 1
ATOM 602 N N . ASP A 1 78 ? -11.025 12.635 10.036 1.00 64.75 78 ASP A N 1
ATOM 603 C CA . ASP A 1 78 ? -10.736 13.998 10.515 1.00 64.75 78 ASP A CA 1
ATOM 604 C C . ASP A 1 78 ? -11.924 14.984 10.370 1.00 64.75 78 ASP A C 1
ATOM 606 O O . ASP A 1 78 ? -11.778 16.187 10.573 1.00 64.75 78 ASP A O 1
ATOM 610 N N . GLY A 1 79 ? -13.133 14.496 10.050 1.00 52.22 79 GLY A N 1
ATOM 611 C CA . GLY A 1 79 ? -14.373 15.263 10.246 1.00 52.22 79 GLY A CA 1
ATOM 612 C C . GLY A 1 79 ? -14.960 15.995 9.032 1.00 52.22 79 GLY A C 1
ATOM 613 O O . GLY A 1 79 ? -15.770 16.902 9.221 1.00 52.22 79 GLY A O 1
ATOM 614 N N . GLN A 1 80 ? -14.645 15.601 7.792 1.00 46.12 80 GLN A N 1
ATOM 615 C CA . GLN A 1 80 ? -15.377 16.086 6.609 1.00 46.12 80 GLN A CA 1
ATOM 616 C C . GLN A 1 80 ? -16.229 14.976 5.965 1.00 46.12 80 GLN A C 1
ATOM 618 O O . GLN A 1 80 ? -15.668 14.015 5.437 1.00 46.12 80 GLN A O 1
ATOM 623 N N . PRO A 1 81 ? -17.572 15.103 5.926 1.00 46.78 81 PRO A N 1
ATOM 624 C CA . PRO A 1 81 ? -18.400 14.228 5.110 1.00 46.78 81 PRO A CA 1
ATOM 625 C C . PRO A 1 81 ? -18.169 14.582 3.635 1.00 46.78 81 PRO A C 1
ATOM 627 O O . PRO A 1 81 ? -18.469 15.694 3.199 1.00 46.78 81 PRO A O 1
ATOM 630 N N . SER A 1 82 ? -17.617 13.650 2.859 1.00 46.12 82 SER A N 1
ATOM 631 C CA . SER A 1 82 ? -17.612 13.717 1.393 1.00 46.12 82 SER A CA 1
ATOM 632 C C . SER A 1 82 ? -18.501 12.596 0.844 1.00 46.12 82 SER A C 1
ATOM 634 O O . SER A 1 82 ? -18.561 11.525 1.455 1.00 46.12 82 SER A O 1
ATOM 636 N N . PRO A 1 83 ? -19.271 12.867 -0.223 1.00 45.53 83 PRO A N 1
ATOM 637 C CA . PRO A 1 83 ? -20.538 12.205 -0.485 1.00 45.53 83 PRO A CA 1
ATOM 638 C C . PRO A 1 83 ? -20.359 10.755 -0.935 1.00 45.53 83 PRO A C 1
ATOM 640 O O . PRO A 1 83 ? -19.345 10.363 -1.510 1.00 45.53 83 PRO A O 1
ATOM 643 N N . ALA A 1 84 ? -21.391 9.975 -0.626 1.00 44.22 84 ALA A N 1
ATOM 644 C CA . ALA A 1 84 ? -21.540 8.560 -0.906 1.00 44.22 84 ALA A CA 1
ATOM 645 C C . ALA A 1 84 ? -21.141 8.160 -2.341 1.00 44.22 84 ALA A C 1
ATOM 647 O O . ALA A 1 84 ? -21.347 8.931 -3.281 1.00 44.22 84 ALA A O 1
ATOM 648 N N . PRO A 1 85 ? -20.655 6.921 -2.548 1.00 46.66 85 PRO A N 1
ATOM 649 C CA . PRO A 1 85 ? -20.642 6.330 -3.872 1.00 46.66 85 PRO A CA 1
ATOM 650 C C . PRO A 1 85 ? -22.098 6.132 -4.295 1.00 46.66 85 PRO A C 1
ATOM 652 O O . PRO A 1 85 ? -22.769 5.196 -3.861 1.00 46.66 85 PRO A O 1
ATOM 655 N N . GLU A 1 86 ? -22.596 7.045 -5.119 1.00 43.16 86 GLU A N 1
ATOM 656 C CA . GLU A 1 86 ? -23.833 6.856 -5.853 1.00 43.16 86 GLU A CA 1
ATOM 657 C C . GLU A 1 86 ? -23.640 5.616 -6.728 1.00 43.16 86 GLU A C 1
ATOM 659 O O . GLU A 1 86 ? -22.893 5.609 -7.710 1.00 43.16 86 GLU A O 1
ATOM 664 N N . ALA A 1 87 ? -24.264 4.522 -6.300 1.00 49.66 87 ALA A N 1
ATOM 665 C CA . ALA A 1 87 ? -24.566 3.394 -7.145 1.00 49.66 87 ALA A CA 1
ATOM 666 C C . ALA A 1 87 ? -25.423 3.925 -8.300 1.00 49.66 87 ALA A C 1
ATOM 668 O O . ALA A 1 87 ? -26.646 3.986 -8.201 1.00 49.66 87 ALA A O 1
ATOM 669 N N . GLN A 1 88 ? -24.774 4.349 -9.386 1.00 42.88 88 GLN A N 1
ATOM 670 C CA . GLN A 1 88 ? -25.454 4.579 -10.650 1.00 42.88 88 GLN A CA 1
ATOM 671 C C . GLN A 1 88 ? -25.925 3.215 -11.149 1.00 42.88 88 GLN A C 1
ATOM 673 O O . GLN A 1 88 ? -25.185 2.435 -11.750 1.00 42.88 88 GLN A O 1
ATOM 678 N N . ALA A 1 89 ? -27.178 2.929 -10.809 1.00 51.81 89 ALA A N 1
ATOM 679 C CA . ALA A 1 89 ? -28.049 2.026 -11.528 1.00 51.81 89 ALA A CA 1
ATOM 680 C C . ALA A 1 89 ? -27.880 2.229 -13.048 1.00 51.81 89 ALA A C 1
ATOM 682 O O . ALA A 1 89 ? -27.607 3.352 -13.487 1.00 51.81 89 ALA A O 1
ATOM 683 N N . PRO A 1 90 ? -28.038 1.175 -13.870 1.00 59.38 90 PRO A N 1
ATOM 684 C CA . PRO A 1 90 ? -28.050 1.357 -15.315 1.00 59.38 90 PRO A CA 1
ATOM 685 C C . PRO A 1 90 ? -29.117 2.409 -15.666 1.00 59.38 90 PRO A C 1
ATOM 687 O O . PRO A 1 90 ? -30.214 2.355 -15.097 1.00 59.38 90 PRO A O 1
ATOM 690 N N . PRO A 1 91 ? -28.829 3.376 -16.557 1.00 65.00 91 PRO A N 1
ATOM 691 C CA . PRO A 1 91 ? -29.863 4.286 -17.023 1.00 65.00 91 PRO A CA 1
ATOM 692 C C . PRO A 1 91 ? -31.016 3.459 -17.625 1.00 65.00 91 PRO A C 1
ATOM 694 O O . PRO A 1 91 ? -30.758 2.420 -18.246 1.00 65.00 91 PRO A O 1
ATOM 697 N N . PRO A 1 92 ? -32.283 3.866 -17.422 1.00 60.34 92 PRO A N 1
ATOM 698 C CA . PRO A 1 92 ? -33.428 3.162 -17.992 1.00 60.34 92 PRO A CA 1
ATOM 699 C C . PRO A 1 92 ? -33.293 3.071 -19.525 1.00 60.34 92 PRO A C 1
ATOM 701 O O . PRO A 1 92 ? -32.663 3.944 -20.132 1.00 60.34 92 PRO A O 1
ATOM 704 N N . PRO A 1 93 ? -33.850 2.025 -20.171 1.00 60.97 93 PRO A N 1
ATOM 705 C CA . PRO A 1 93 ? -33.769 1.879 -21.622 1.00 60.97 93 PRO A CA 1
ATOM 706 C C . PRO A 1 93 ? -34.363 3.116 -22.316 1.00 60.97 93 PRO A C 1
ATOM 708 O O . PRO A 1 93 ? -35.321 3.697 -21.797 1.00 60.97 93 PRO A O 1
ATOM 711 N N . PRO A 1 94 ? -33.827 3.535 -23.479 1.00 55.41 94 PRO A N 1
ATOM 712 C CA . PRO A 1 94 ? -34.367 4.673 -24.206 1.00 55.41 94 PRO A CA 1
ATOM 713 C C . PRO A 1 94 ? -35.824 4.388 -24.581 1.00 55.41 94 PRO A C 1
ATOM 715 O O . PRO A 1 94 ? -36.116 3.425 -25.291 1.00 55.41 94 PRO A O 1
ATOM 718 N N . SER A 1 95 ? -36.728 5.228 -24.075 1.00 58.09 95 SER A N 1
ATOM 719 C CA . SER A 1 95 ? -38.141 5.236 -24.436 1.00 58.09 95 SER A CA 1
ATOM 720 C C . SER A 1 95 ? -38.293 5.261 -25.953 1.00 58.09 95 SER A C 1
ATOM 722 O O . SER A 1 95 ? -37.780 6.147 -26.636 1.00 58.09 95 SER A O 1
ATOM 724 N N . SER A 1 96 ? -38.997 4.254 -26.456 1.00 54.41 96 SER A N 1
ATOM 725 C CA . SER A 1 96 ? -39.337 4.033 -27.851 1.00 54.41 96 SER A CA 1
ATOM 726 C C . SER A 1 96 ? -39.852 5.306 -28.522 1.00 54.41 96 SER A C 1
ATOM 728 O O . SER A 1 96 ? -40.919 5.816 -28.186 1.00 54.41 96 SER A O 1
ATOM 730 N N . ASN A 1 97 ? -39.109 5.785 -29.517 1.00 59.16 97 ASN A N 1
ATOM 731 C CA . ASN A 1 97 ? -39.600 6.754 -30.483 1.00 59.16 97 ASN A CA 1
ATOM 732 C C . ASN A 1 97 ? -40.622 6.039 -31.388 1.00 59.16 97 ASN A C 1
ATOM 734 O O . ASN A 1 97 ? -40.247 5.411 -32.377 1.00 59.16 97 ASN A O 1
ATOM 738 N N . ALA A 1 98 ? -41.899 6.072 -31.007 1.00 58.72 98 ALA A N 1
ATOM 739 C CA . ALA A 1 98 ? -43.024 5.663 -31.845 1.00 58.72 98 ALA A CA 1
ATOM 740 C C . ALA A 1 98 ? -43.792 6.925 -32.292 1.00 58.72 98 ALA A C 1
ATOM 742 O O . ALA A 1 98 ? -44.036 7.802 -31.461 1.00 58.72 98 ALA A O 1
ATOM 743 N N . PRO A 1 99 ? -44.134 7.060 -33.587 1.00 64.75 99 PRO A N 1
ATOM 744 C CA . PRO A 1 99 ? -44.684 8.294 -34.147 1.00 64.75 99 PRO A CA 1
ATOM 745 C C . PRO A 1 99 ? -46.157 8.490 -33.743 1.00 64.75 99 PRO A C 1
ATOM 747 O O . PRO A 1 99 ? -46.870 7.498 -33.569 1.00 64.75 99 PRO A O 1
ATOM 750 N N . PRO A 1 100 ? -46.656 9.736 -33.627 1.00 69.62 100 PRO A N 1
ATOM 751 C CA . PRO A 1 100 ? -48.090 9.972 -33.495 1.00 69.62 100 PRO A CA 1
ATOM 752 C C . PRO A 1 100 ? -48.841 9.700 -34.824 1.00 69.62 100 PRO A C 1
ATOM 754 O O . PRO A 1 100 ? -48.236 9.766 -35.898 1.00 69.62 100 PRO A O 1
ATOM 757 N N . PRO A 1 101 ? -50.145 9.358 -34.755 1.00 65.69 101 PRO A N 1
ATOM 758 C CA . PRO A 1 101 ? -50.959 8.841 -35.866 1.00 65.69 101 PRO A CA 1
ATOM 759 C C . PRO A 1 101 ? -51.377 9.924 -36.883 1.00 65.69 101 PRO A C 1
ATOM 761 O O . PRO A 1 101 ? -51.259 11.115 -36.584 1.00 65.69 101 PRO A O 1
ATOM 764 N N . PRO A 1 102 ? -51.888 9.543 -38.075 1.00 62.88 102 PRO A N 1
ATOM 765 C CA . PRO A 1 102 ? -52.342 10.508 -39.071 1.00 62.88 102 PRO A CA 1
ATOM 766 C C . PRO A 1 102 ? -53.659 11.164 -38.638 1.00 62.88 102 PRO A C 1
ATOM 768 O O . PRO A 1 102 ? -54.563 10.485 -38.150 1.00 62.88 102 PRO A O 1
ATOM 771 N N . SER A 1 103 ? -53.780 12.467 -38.889 1.00 62.44 103 SER A N 1
ATOM 772 C CA . SER A 1 103 ? -55.045 13.200 -38.811 1.00 62.44 103 SER A CA 1
ATOM 773 C C . SER A 1 103 ? -55.350 13.830 -40.171 1.00 62.44 103 SER A C 1
ATOM 775 O O . SER A 1 103 ? -54.560 14.649 -40.630 1.00 62.44 103 SER A O 1
ATOM 777 N N . SER A 1 104 ? -56.485 13.391 -40.735 1.00 58.03 104 SER A N 1
ATOM 778 C CA . SER A 1 104 ? -57.340 13.919 -41.822 1.00 58.03 104 SER A CA 1
ATOM 779 C C . SER A 1 104 ? -56.719 14.561 -43.061 1.00 58.03 104 SER A C 1
ATOM 781 O O . SER A 1 104 ? -56.182 15.682 -42.957 1.00 58.03 104 SER A O 1
#

Sequence (104 aa):
MTLDEAQLILNVKKDATLEQVLKNYEHLFKANSPPAKAEKPAKPAAKGAASIPTHSHYLQSKVVRAKERWEAELKASDGQPSPAPEAQAPPPPPSSNAPPPPSS

Organism: Coprinopsis cinerea (strain Okayama-7 / 130 / ATCC MYA-4618 / FGSC 9003) (NCBI:txid240176)

Foldseek 3Di:
DDLVLLCVLLVHDPPDDLVSSVVSLVVQLVQQDQDPDPPDDDDDDPPDDDPDRSHDPVSNVSSVVSNVNNVVVVVVVVDDDDDDDPPPDDDPPPDDPDDDDDDD

Secondary structure (DSSP, 8-state):
--HHHHHHHHT--TT--HHHHHHHHHHHHHHHSPP---SS---PPPTT-----S--HHHHHHHHHHHHHHHHHHHHHTT----------PPPPPPP--PPPP--